Protein AF-A0A9P9GFB1-F1 (afdb_monomer_lite)

Foldseek 3Di:
DVVVVLVVLLVVLVVLLVVLCCLLPVVFVPWDWDWDDDPQKIKIWIWTDDPPDDDDTDIDIDIDNDSNVRSVVSSVVSVVVSCVVVVD

Sequence (88 aa):
MAAIDNLEQAVRLKELVEMNLEALYASLPNTKLFVCKRGELYVAAVATPHTCGHGSVLLKSIERSTAEGALESLLEETAKELTKEMNF

Structure (mmCIF, N/CA/C/O backbone):
data_AF-A0A9P9GFB1-F1
#
_entry.id   AF-A0A9P9GFB1-F1
#
loop_
_atom_site.group_PDB
_atom_site.id
_atom_site.type_symbol
_atom_site.label_atom_id
_atom_site.label_alt_id
_atom_site.label_comp_id
_atom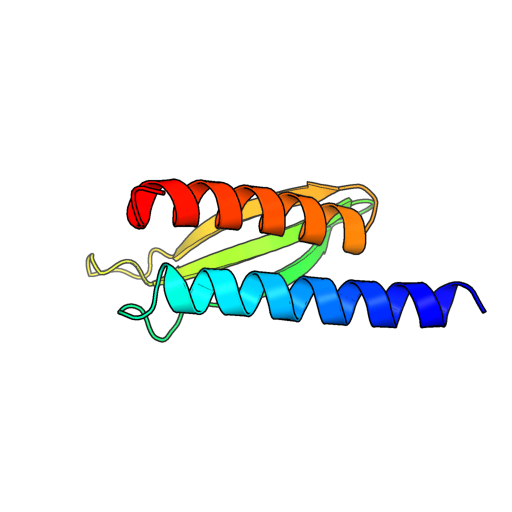_site.label_asym_id
_atom_site.label_entity_id
_atom_site.label_seq_id
_atom_site.pdbx_PDB_ins_code
_atom_site.Cartn_x
_atom_site.Cartn_y
_atom_site.Cartn_z
_atom_site.occupancy
_atom_site.B_iso_or_equiv
_atom_site.auth_seq_id
_atom_site.auth_comp_id
_atom_site.auth_asym_id
_atom_site.auth_atom_id
_atom_site.pdbx_PDB_model_num
ATOM 1 N N . MET A 1 1 ? 20.902 -10.822 -11.945 1.00 50.03 1 MET A N 1
ATOM 2 C CA . MET A 1 1 ? 20.896 -10.521 -10.498 1.00 50.03 1 MET A CA 1
ATOM 3 C C . MET A 1 1 ? 19.861 -9.462 -10.136 1.00 50.03 1 MET A C 1
ATOM 5 O O . MET A 1 1 ? 19.002 -9.797 -9.345 1.00 50.03 1 MET A O 1
ATOM 9 N N . ALA A 1 2 ? 19.797 -8.306 -10.810 1.00 53.94 2 ALA A N 1
ATOM 10 C CA . ALA A 1 2 ? 18.849 -7.222 -10.484 1.00 53.94 2 ALA A CA 1
ATOM 11 C C . ALA A 1 2 ? 17.347 -7.593 -10.369 1.00 53.94 2 ALA A C 1
ATOM 13 O O . ALA A 1 2 ? 16.636 -7.016 -9.560 1.00 53.94 2 ALA A O 1
ATOM 14 N N . ALA A 1 3 ? 16.837 -8.552 -11.150 1.00 56.56 3 ALA A N 1
ATOM 15 C CA . ALA A 1 3 ? 15.409 -8.902 -11.113 1.00 56.56 3 ALA A CA 1
ATOM 16 C C . ALA A 1 3 ? 14.972 -9.634 -9.825 1.00 56.56 3 ALA A C 1
ATOM 18 O O . ALA A 1 3 ? 13.796 -9.589 -9.479 1.00 56.56 3 ALA A O 1
ATOM 19 N N . ILE A 1 4 ? 15.899 -10.316 -9.141 1.00 57.72 4 ILE A N 1
ATOM 20 C CA . ILE A 1 4 ? 15.612 -11.039 -7.890 1.00 57.72 4 ILE A CA 1
ATOM 21 C C . ILE A 1 4 ? 15.636 -10.057 -6.715 1.00 57.72 4 ILE A C 1
ATOM 23 O O . ILE A 1 4 ? 14.707 -10.054 -5.915 1.00 57.72 4 ILE A O 1
ATOM 27 N N . ASP A 1 5 ? 16.628 -9.163 -6.684 1.00 61.84 5 ASP A N 1
ATOM 28 C CA . ASP A 1 5 ? 16.755 -8.120 -5.656 1.00 61.84 5 ASP A CA 1
ATOM 29 C C . ASP A 1 5 ? 15.530 -7.182 -5.651 1.00 61.84 5 ASP A C 1
ATOM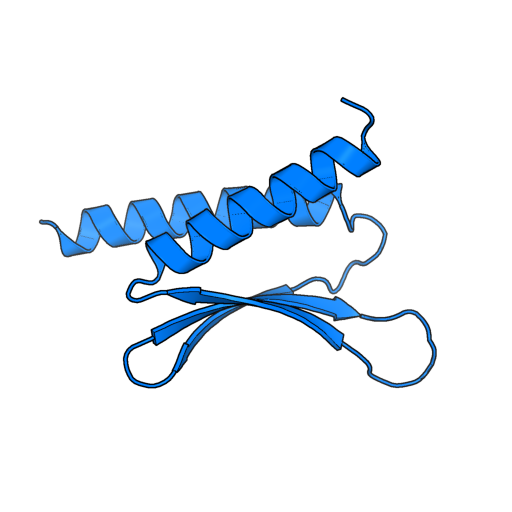 31 O O . ASP A 1 5 ? 14.987 -6.847 -4.598 1.00 61.84 5 ASP A O 1
ATOM 35 N N . ASN A 1 6 ? 15.025 -6.841 -6.841 1.00 68.94 6 ASN A N 1
ATOM 36 C CA . ASN A 1 6 ? 13.812 -6.037 -7.012 1.00 68.94 6 ASN A CA 1
ATOM 37 C C . ASN A 1 6 ? 12.547 -6.745 -6.491 1.00 68.94 6 ASN A C 1
ATOM 39 O O . ASN A 1 6 ? 11.670 -6.114 -5.900 1.00 68.94 6 ASN A O 1
ATOM 43 N N . LEU A 1 7 ? 12.456 -8.070 -6.661 1.00 73.56 7 LEU A N 1
ATOM 44 C CA . LEU A 1 7 ? 11.326 -8.848 -6.154 1.00 73.56 7 LEU A CA 1
ATOM 45 C C . LEU A 1 7 ? 11.339 -8.916 -4.623 1.00 73.56 7 LEU A C 1
ATOM 47 O O . LEU A 1 7 ? 10.297 -8.726 -4.000 1.00 73.56 7 LEU A O 1
ATOM 51 N N . GLU A 1 8 ? 12.504 -9.147 -4.012 1.00 82.56 8 GLU A N 1
ATOM 52 C CA . GLU A 1 8 ? 12.640 -9.141 -2.551 1.00 82.56 8 GLU A CA 1
ATOM 53 C C . GLU A 1 8 ? 12.273 -7.779 -1.949 1.00 82.56 8 GLU A C 1
ATOM 55 O O . GLU A 1 8 ? 11.569 -7.718 -0.938 1.00 82.56 8 GLU A O 1
ATOM 60 N N . GLN A 1 9 ? 12.691 -6.682 -2.587 1.00 83.81 9 GLN A N 1
ATOM 61 C CA . GLN A 1 9 ? 12.319 -5.333 -2.163 1.00 83.81 9 GLN A CA 1
ATOM 62 C C . GLN A 1 9 ? 10.807 -5.100 -2.270 1.00 83.81 9 GLN A C 1
ATOM 64 O O . GLN A 1 9 ? 10.195 -4.626 -1.312 1.00 83.81 9 GLN A O 1
ATOM 69 N N . ALA A 1 10 ? 10.184 -5.473 -3.390 1.00 79.88 10 ALA A N 1
ATOM 70 C CA . ALA A 1 10 ? 8.742 -5.334 -3.576 1.00 79.88 10 ALA A CA 1
ATOM 71 C C . ALA A 1 10 ? 7.937 -6.139 -2.539 1.00 79.88 10 ALA A C 1
ATOM 73 O O . ALA A 1 10 ? 6.927 -5.650 -2.032 1.00 79.88 10 ALA A O 1
ATOM 74 N N . VAL A 1 11 ? 8.398 -7.344 -2.179 1.00 86.31 11 VAL A N 1
ATOM 75 C CA . VAL A 1 11 ? 7.780 -8.166 -1.125 1.00 86.31 11 VAL A CA 1
ATOM 76 C C . VAL A 1 11 ? 7.874 -7.473 0.235 1.00 86.31 11 VAL A C 1
ATOM 78 O O . VAL A 1 11 ? 6.854 -7.323 0.901 1.00 86.31 11 VAL A O 1
ATOM 81 N N . ARG A 1 12 ? 9.053 -6.969 0.620 1.00 89.62 12 ARG A N 1
ATOM 82 C CA . ARG A 1 12 ? 9.221 -6.248 1.896 1.00 89.62 12 ARG A CA 1
ATOM 83 C C . ARG A 1 12 ? 8.357 -4.992 1.973 1.00 89.62 12 ARG A C 1
ATOM 85 O O . ARG A 1 12 ? 7.753 -4.715 3.005 1.00 89.62 12 ARG A O 1
ATOM 92 N N . LEU A 1 13 ? 8.282 -4.227 0.884 1.00 88.69 13 LEU A N 1
ATOM 93 C CA . LEU A 1 13 ? 7.434 -3.037 0.817 1.00 88.69 13 LEU A CA 1
ATOM 94 C C . LEU A 1 13 ? 5.955 -3.398 0.965 1.00 88.69 13 LEU A C 1
ATOM 96 O O . LEU A 1 13 ? 5.232 -2.724 1.694 1.00 88.69 13 LEU A O 1
ATOM 100 N N . LYS A 1 14 ? 5.512 -4.481 0.318 1.00 87.19 14 LYS A N 1
ATOM 101 C CA . LYS A 1 14 ? 4.149 -5.002 0.457 1.00 87.19 14 LYS A CA 1
ATOM 102 C C . LYS A 1 14 ? 3.828 -5.338 1.918 1.00 87.19 14 LYS A C 1
ATOM 104 O O . LYS A 1 14 ? 2.798 -4.890 2.410 1.00 87.19 14 LYS A O 1
ATOM 109 N N . GLU A 1 15 ? 4.711 -6.061 2.605 1.00 89.69 15 GLU A N 1
ATOM 110 C CA . GLU A 1 15 ? 4.535 -6.435 4.018 1.00 89.69 15 GLU A CA 1
ATOM 111 C C . GLU A 1 15 ? 4.434 -5.205 4.934 1.00 89.69 15 GLU A C 1
ATOM 113 O O . GLU A 1 15 ? 3.561 -5.142 5.797 1.00 89.69 15 GLU A O 1
ATOM 118 N N . LEU A 1 16 ? 5.280 -4.189 4.721 1.00 88.38 16 LEU A N 1
ATOM 119 C CA . LEU A 1 16 ? 5.231 -2.934 5.483 1.00 88.38 16 LEU A CA 1
ATOM 120 C C . LEU A 1 16 ? 3.913 -2.178 5.271 1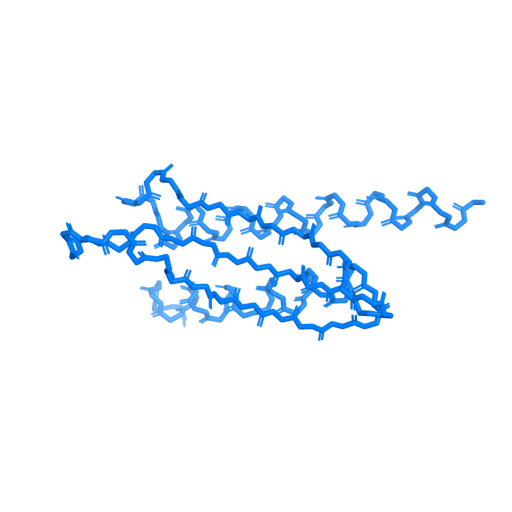.00 88.38 16 LEU A C 1
ATOM 122 O O . LEU A 1 16 ? 3.330 -1.670 6.230 1.00 88.38 16 LEU A O 1
ATOM 126 N N . VAL A 1 17 ? 3.428 -2.119 4.027 1.00 86.94 17 VAL A N 1
ATOM 127 C CA . VAL A 1 17 ? 2.128 -1.510 3.721 1.00 86.94 17 VAL A CA 1
ATOM 128 C C . VAL A 1 17 ? 1.012 -2.288 4.415 1.00 86.94 17 VAL A C 1
ATOM 130 O O . VAL A 1 17 ? 0.160 -1.676 5.048 1.00 86.94 17 VAL A O 1
ATOM 133 N N . GLU A 1 18 ? 1.023 -3.620 4.346 1.00 88.12 18 GLU A N 1
ATOM 134 C CA . GLU A 1 18 ? 0.011 -4.465 4.993 1.00 88.12 18 GLU A CA 1
ATOM 135 C C . GLU A 1 18 ? -0.026 -4.256 6.516 1.00 88.12 18 GLU A C 1
ATOM 137 O O . GLU A 1 18 ? -1.113 -4.074 7.058 1.00 88.12 18 GLU A O 1
ATOM 142 N N . MET A 1 19 ? 1.124 -4.138 7.191 1.00 87.94 19 MET A N 1
ATOM 143 C CA . MET A 1 19 ? 1.170 -3.812 8.626 1.00 87.94 19 MET A CA 1
ATOM 144 C C . MET A 1 19 ? 0.564 -2.437 8.950 1.00 87.94 19 MET A C 1
ATOM 146 O O . MET A 1 19 ? -0.191 -2.305 9.915 1.00 87.94 19 MET A O 1
ATOM 150 N N . ASN A 1 20 ? 0.846 -1.408 8.141 1.00 85.19 20 ASN A N 1
ATOM 151 C CA . ASN A 1 20 ? 0.231 -0.089 8.328 1.00 85.19 20 ASN A CA 1
ATOM 152 C C . ASN A 1 20 ? -1.290 -0.141 8.136 1.00 85.19 20 ASN A C 1
ATOM 154 O O . ASN A 1 20 ? -2.029 0.516 8.867 1.00 85.19 20 ASN A O 1
ATOM 158 N N . LEU A 1 21 ? -1.763 -0.920 7.160 1.00 83.94 21 LEU A N 1
ATOM 159 C CA . LEU A 1 21 ? -3.189 -1.097 6.897 1.00 83.94 21 LEU A CA 1
ATOM 160 C C . LEU A 1 21 ? -3.894 -1.846 8.018 1.00 83.94 21 LEU A C 1
ATOM 162 O O . LEU A 1 21 ? -4.990 -1.450 8.399 1.00 83.94 21 LEU A O 1
ATOM 166 N N . GLU A 1 22 ? -3.278 -2.894 8.560 1.00 84.56 22 GLU A N 1
ATOM 167 C CA . GLU A 1 22 ? -3.800 -3.598 9.730 1.00 84.56 22 GLU A CA 1
ATOM 168 C C . GLU A 1 22 ? -3.919 -2.662 10.933 1.00 84.56 22 GLU A C 1
ATOM 170 O O . GLU A 1 22 ? -4.929 -2.695 11.630 1.00 84.56 22 GLU A O 1
ATOM 175 N N . ALA A 1 23 ? -2.941 -1.779 11.147 1.00 82.94 23 ALA A N 1
ATOM 176 C CA . ALA A 1 23 ? -2.988 -0.803 12.230 1.00 82.94 23 ALA A CA 1
ATOM 177 C C . ALA A 1 23 ? -4.074 0.273 12.016 1.00 82.94 23 ALA A C 1
ATOM 179 O O . ALA A 1 23 ? -4.835 0.569 12.936 1.00 82.94 23 ALA A O 1
ATOM 180 N N . LEU A 1 24 ? -4.182 0.829 10.803 1.00 77.56 24 LEU A N 1
ATOM 181 C CA . LEU A 1 24 ? -5.165 1.863 10.444 1.00 77.56 24 LEU A CA 1
ATOM 182 C C . LEU A 1 24 ? -6.604 1.342 10.398 1.00 77.56 24 LEU A C 1
ATOM 184 O O . LEU A 1 24 ? -7.548 2.032 10.780 1.00 77.56 24 LEU A O 1
ATOM 188 N N . TYR A 1 25 ? -6.776 0.127 9.889 1.00 76.81 25 TYR A N 1
ATOM 189 C CA . TYR A 1 25 ? -8.067 -0.441 9.525 1.00 76.81 25 TYR A CA 1
ATOM 190 C C . TYR A 1 25 ? -8.343 -1.753 10.262 1.00 76.81 25 TYR A C 1
ATOM 192 O O . TYR A 1 25 ? -9.071 -2.599 9.746 1.00 76.81 25 TYR A O 1
ATOM 200 N N . ALA A 1 26 ? -7.823 -1.916 11.484 1.00 74.00 26 ALA A N 1
ATOM 201 C CA . ALA A 1 26 ? -8.038 -3.101 12.325 1.00 74.00 26 ALA A CA 1
ATOM 202 C C . ALA A 1 26 ? -9.526 -3.481 12.472 1.00 74.00 26 ALA A C 1
ATOM 204 O O . ALA A 1 26 ? -9.877 -4.650 12.616 1.00 74.00 26 ALA A O 1
ATOM 205 N N . SER A 1 27 ? -10.418 -2.487 12.420 1.00 70.19 27 SER A N 1
ATOM 206 C CA . SER A 1 27 ? -11.874 -2.649 12.497 1.00 70.19 27 SER A CA 1
ATOM 207 C C . SER A 1 27 ? -12.554 -2.973 11.155 1.00 70.19 27 SER A C 1
ATOM 209 O O . SER A 1 27 ? -13.754 -3.251 11.135 1.00 70.19 27 SER A O 1
ATOM 211 N N . LEU A 1 28 ? -11.816 -2.968 10.038 1.00 73.19 28 LEU A N 1
ATOM 212 C CA . LEU A 1 28 ? -12.294 -3.237 8.677 1.00 73.19 28 LEU A CA 1
ATOM 213 C C . LEU A 1 28 ? -11.578 -4.474 8.087 1.00 73.19 28 LEU A C 1
ATOM 215 O O . LEU A 1 28 ? -10.638 -4.342 7.297 1.00 73.19 28 LEU A O 1
ATOM 219 N N . PRO A 1 29 ? -12.056 -5.696 8.396 1.00 65.25 29 PRO A N 1
ATOM 220 C CA . PRO A 1 29 ? -11.350 -6.955 8.117 1.00 65.25 29 PRO A CA 1
ATOM 221 C C . PRO A 1 29 ? -11.211 -7.320 6.630 1.00 65.25 29 PRO A C 1
ATOM 223 O O . PRO A 1 29 ? -10.531 -8.285 6.301 1.00 65.25 29 PRO A O 1
ATOM 226 N N . ASN A 1 30 ? -11.841 -6.573 5.716 1.00 76.00 30 ASN A N 1
ATOM 227 C CA . ASN A 1 30 ? -11.745 -6.815 4.271 1.00 76.00 30 ASN A CA 1
ATOM 228 C C . ASN A 1 30 ? -10.931 -5.741 3.537 1.00 76.00 30 ASN A C 1
ATOM 230 O O . ASN A 1 30 ? -11.131 -5.541 2.337 1.00 76.00 30 ASN A O 1
ATOM 234 N N . THR A 1 31 ? -10.042 -5.042 4.243 1.00 79.44 31 THR A N 1
ATOM 235 C CA . THR A 1 31 ? -9.081 -4.139 3.607 1.00 79.44 31 THR A CA 1
ATOM 236 C C . THR A 1 31 ? -8.113 -4.944 2.742 1.00 79.44 31 THR A C 1
ATOM 238 O O . THR A 1 31 ? -7.531 -5.920 3.209 1.00 79.44 31 THR A O 1
ATOM 241 N N . LYS A 1 32 ? -7.959 -4.579 1.466 1.00 82.62 32 LYS A N 1
ATOM 242 C CA . LYS A 1 32 ? -7.098 -5.301 0.517 1.00 82.62 32 LYS A CA 1
ATOM 243 C C . LYS A 1 32 ? -6.115 -4.373 -0.179 1.00 82.62 32 LYS A C 1
ATOM 245 O O . LYS A 1 32 ? -6.510 -3.340 -0.714 1.00 82.62 32 LYS A O 1
ATOM 250 N N . LEU A 1 33 ? -4.854 -4.794 -0.217 1.00 85.12 33 LEU A N 1
ATOM 251 C CA . LEU A 1 33 ? -3.802 -4.194 -1.027 1.00 85.12 33 LEU A CA 1
ATOM 252 C C . LEU A 1 33 ? -3.794 -4.825 -2.425 1.00 85.12 33 LEU A C 1
ATOM 254 O O . LEU A 1 33 ? -3.850 -6.045 -2.576 1.00 85.12 33 LEU A O 1
ATOM 258 N N . PHE A 1 34 ? -3.677 -3.989 -3.448 1.00 85.31 34 PHE A N 1
ATOM 259 C CA . PHE A 1 34 ? -3.545 -4.391 -4.839 1.00 85.31 34 PHE A CA 1
ATOM 260 C C . PHE A 1 34 ? -2.343 -3.704 -5.467 1.00 85.31 34 PHE A C 1
ATOM 262 O O . PHE A 1 34 ? -2.114 -2.516 -5.252 1.00 85.31 34 PHE A O 1
ATOM 269 N N . VAL A 1 35 ? -1.617 -4.445 -6.298 1.00 86.44 35 VAL A N 1
ATOM 270 C CA . VAL A 1 35 ? -0.604 -3.892 -7.193 1.00 86.44 35 VAL A CA 1
ATOM 271 C C . VAL A 1 35 ? -0.920 -4.389 -8.592 1.00 86.44 35 VAL A C 1
ATOM 273 O O . VAL A 1 35 ? -1.024 -5.596 -8.813 1.00 86.44 35 VAL A O 1
ATOM 276 N N . CYS A 1 36 ? -1.112 -3.478 -9.540 1.00 86.25 36 CYS A N 1
ATOM 277 C CA . CYS A 1 36 ? -1.386 -3.838 -10.926 1.00 86.25 36 CYS A CA 1
ATOM 278 C C . CYS A 1 36 ? -0.576 -2.984 -11.900 1.00 86.25 36 CYS A C 1
ATOM 280 O O . CYS A 1 36 ? -0.181 -1.860 -11.598 1.00 86.25 36 CYS A O 1
ATOM 282 N N . LYS A 1 37 ? -0.324 -3.530 -13.091 1.00 88.56 37 LYS A N 1
ATOM 283 C CA . LYS A 1 37 ? 0.273 -2.793 -14.205 1.00 88.56 37 LYS A CA 1
ATOM 284 C C . LYS A 1 37 ? -0.841 -2.227 -15.089 1.00 88.56 37 LYS A C 1
ATOM 286 O O . LYS A 1 37 ? -1.716 -2.971 -15.529 1.00 88.56 37 LYS A O 1
ATOM 291 N N . ARG A 1 38 ? -0.795 -0.927 -15.370 1.00 85.38 38 ARG A N 1
ATOM 292 C CA . ARG A 1 38 ? -1.723 -0.184 -16.230 1.00 85.38 38 ARG A CA 1
ATOM 293 C C . ARG A 1 38 ? -0.926 0.538 -17.320 1.00 85.38 38 ARG A C 1
ATOM 295 O O . ARG A 1 38 ? -0.427 1.641 -17.115 1.00 85.38 38 ARG A O 1
ATOM 302 N N . GLY A 1 39 ? -0.803 -0.090 -18.489 1.00 90.25 39 GLY A N 1
ATOM 303 C CA . GLY A 1 39 ? 0.072 0.409 -19.557 1.00 90.25 39 GLY A CA 1
ATOM 304 C C . GLY A 1 39 ? 1.535 0.402 -19.108 1.00 90.25 39 GLY A C 1
ATOM 305 O O . GLY A 1 39 ? 2.029 -0.631 -18.662 1.00 90.25 39 GLY A O 1
ATOM 306 N N . GLU A 1 40 ? 2.200 1.554 -19.182 1.00 90.31 40 GLU A N 1
ATOM 307 C CA . GLU A 1 40 ? 3.591 1.743 -18.732 1.00 90.31 40 GLU A CA 1
ATOM 308 C C . GLU A 1 40 ? 3.717 2.084 -17.235 1.00 90.31 40 GLU A C 1
ATOM 310 O O . GLU A 1 40 ? 4.819 2.301 -16.739 1.00 90.31 40 GLU A O 1
ATOM 315 N N . LEU A 1 41 ? 2.599 2.146 -16.505 1.00 89.06 41 LEU A N 1
ATOM 316 C CA . LEU A 1 41 ? 2.574 2.503 -15.089 1.00 89.06 41 LEU A CA 1
ATOM 317 C C . LEU A 1 41 ? 2.238 1.298 -14.213 1.00 89.06 41 LEU A C 1
ATOM 319 O O . LEU A 1 41 ? 1.505 0.391 -14.609 1.00 89.06 41 LEU A O 1
ATOM 323 N N . TYR A 1 42 ? 2.741 1.327 -12.988 1.00 88.44 42 TYR A N 1
ATOM 324 C CA . TYR A 1 42 ? 2.329 0.469 -11.890 1.00 88.44 42 TYR A CA 1
ATOM 325 C C . TYR A 1 42 ? 1.461 1.269 -10.932 1.00 88.44 42 TYR A C 1
ATOM 327 O O . TYR A 1 42 ? 1.763 2.420 -10.617 1.00 88.44 42 TYR A O 1
ATOM 335 N N . VAL A 1 43 ? 0.387 0.641 -10.470 1.00 86.25 43 VAL A N 1
ATOM 336 C CA . VAL A 1 43 ? -0.582 1.218 -9.548 1.00 86.25 43 VAL A CA 1
ATOM 337 C C . VAL A 1 43 ? -0.595 0.372 -8.287 1.00 86.25 43 VAL A C 1
ATOM 339 O O . VAL A 1 43 ? -0.896 -0.819 -8.356 1.00 86.25 43 VAL A O 1
ATOM 342 N N . ALA A 1 44 ? -0.284 0.983 -7.147 1.00 87.00 44 ALA A N 1
ATOM 343 C CA . ALA A 1 44 ? -0.501 0.392 -5.832 1.00 87.00 44 ALA A CA 1
ATOM 344 C C . ALA A 1 44 ? -1.761 1.016 -5.229 1.00 87.00 44 ALA A C 1
ATOM 346 O O . ALA A 1 44 ? -1.898 2.242 -5.230 1.00 87.00 44 ALA A O 1
ATOM 347 N N . ALA A 1 45 ? -2.695 0.191 -4.761 1.00 85.62 45 ALA A N 1
ATOM 348 C CA . ALA A 1 45 ? -3.988 0.649 -4.276 1.00 85.62 45 ALA A CA 1
ATOM 349 C C . ALA A 1 45 ? -4.471 -0.113 -3.043 1.00 85.62 45 ALA A C 1
ATOM 351 O O . ALA A 1 45 ? -4.279 -1.320 -2.929 1.00 85.62 45 ALA A O 1
ATOM 352 N N . VAL A 1 46 ? -5.162 0.596 -2.157 1.00 84.06 46 VAL A N 1
ATOM 353 C CA . VAL A 1 46 ? -5.814 0.039 -0.969 1.00 84.06 46 VAL A CA 1
ATOM 354 C C . VAL A 1 46 ? -7.309 0.168 -1.149 1.00 84.06 46 VAL A C 1
ATOM 356 O O . VAL A 1 46 ? -7.798 1.255 -1.439 1.00 84.06 46 VAL A O 1
ATOM 359 N N . ALA A 1 47 ? -8.013 -0.939 -0.970 1.00 81.56 47 ALA A N 1
ATOM 360 C CA . ALA A 1 47 ? -9.460 -1.025 -0.994 1.00 81.56 47 ALA A CA 1
ATOM 361 C C . ALA A 1 47 ? -9.976 -1.282 0.416 1.00 81.56 47 ALA A C 1
ATOM 363 O O . ALA A 1 47 ? -9.689 -2.343 0.969 1.00 81.56 47 ALA A O 1
ATOM 364 N N . THR A 1 48 ? -10.775 -0.374 0.971 1.00 75.25 48 THR A N 1
ATOM 365 C CA . THR A 1 48 ? -11.492 -0.618 2.230 1.00 75.25 48 THR A CA 1
ATOM 366 C C . THR A 1 48 ? -12.999 -0.723 1.973 1.00 75.25 48 THR A C 1
ATOM 368 O O . THR A 1 48 ? -13.542 0.039 1.165 1.00 75.25 48 THR A O 1
ATOM 371 N N . PRO A 1 49 ? -13.707 -1.674 2.608 1.00 68.12 49 PRO A N 1
ATOM 372 C CA . PRO A 1 49 ? -15.164 -1.724 2.542 1.00 68.12 49 PRO A CA 1
ATOM 373 C C . PRO A 1 49 ? -15.758 -0.526 3.294 1.00 68.12 49 PRO A C 1
ATOM 375 O O . PRO A 1 49 ? -15.498 -0.347 4.484 1.00 68.12 49 PRO A O 1
ATOM 378 N N . HIS A 1 50 ? -16.583 0.287 2.634 1.00 62.22 50 HIS A N 1
ATOM 379 C CA . HIS A 1 50 ? -17.295 1.358 3.327 1.00 62.22 50 HIS A CA 1
ATOM 380 C C . HIS A 1 50 ? -18.497 0.788 4.094 1.00 62.22 50 HIS A C 1
ATOM 382 O O . HIS A 1 50 ? -19.285 0.003 3.567 1.00 62.22 50 HIS A O 1
ATOM 388 N N . THR A 1 51 ? -18.691 1.235 5.333 1.00 53.69 51 THR A N 1
ATOM 389 C CA . THR A 1 51 ? -19.809 0.838 6.214 1.00 53.69 51 THR A CA 1
ATOM 390 C C . THR A 1 51 ? -21.185 1.342 5.754 1.00 53.69 51 THR A C 1
ATOM 392 O O . THR A 1 51 ? -22.203 1.010 6.359 1.00 53.69 51 THR A O 1
ATOM 395 N N . CYS A 1 52 ? -21.261 2.107 4.662 1.00 47.41 52 CYS A N 1
ATOM 396 C CA . CYS A 1 52 ? -22.495 2.723 4.184 1.00 47.41 52 CYS A CA 1
ATOM 397 C C . CYS A 1 52 ? -23.172 1.864 3.111 1.00 47.41 52 CYS A C 1
ATOM 399 O O . CYS A 1 52 ? -23.166 2.226 1.943 1.00 47.41 52 CYS A O 1
ATOM 401 N N . GLY A 1 53 ? -23.756 0.734 3.515 1.00 44.84 53 GLY A N 1
ATOM 402 C CA . GLY A 1 53 ? -24.912 0.082 2.878 1.00 44.84 53 GLY A CA 1
ATOM 403 C C . GLY A 1 53 ? -24.822 -0.441 1.436 1.00 44.84 53 GLY A C 1
ATOM 404 O O . GLY A 1 53 ? -25.567 -1.361 1.123 1.00 44.84 53 GLY A O 1
ATOM 405 N N . HIS A 1 54 ? -23.982 0.080 0.546 1.00 44.12 54 HIS A N 1
ATOM 406 C CA . HIS A 1 54 ? -23.915 -0.284 -0.871 1.00 44.12 54 HIS A CA 1
ATOM 407 C C . HIS A 1 54 ? -22.467 -0.187 -1.356 1.00 44.12 54 HIS A C 1
ATOM 409 O O . HIS A 1 54 ? -22.048 0.882 -1.778 1.00 44.12 54 HIS A O 1
ATOM 415 N N . GLY A 1 55 ? -21.726 -1.301 -1.310 1.00 51.44 55 GLY A N 1
ATOM 416 C CA . GLY A 1 55 ? -20.632 -1.653 -2.233 1.00 51.44 55 GLY A CA 1
ATOM 417 C C . GLY A 1 55 ? -19.518 -0.639 -2.541 1.00 51.44 55 GLY A C 1
ATOM 418 O O . GLY A 1 55 ? -18.734 -0.898 -3.452 1.00 51.44 55 GLY A O 1
ATOM 419 N N . SER A 1 56 ? -19.424 0.496 -1.851 1.00 47.97 56 SER A N 1
ATOM 420 C CA . SER A 1 56 ? -18.407 1.499 -2.116 1.00 47.97 56 SER A CA 1
ATOM 421 C C . SER A 1 56 ? -17.093 1.029 -1.511 1.00 47.97 56 SER A C 1
ATOM 423 O O . SER A 1 56 ? -16.981 0.727 -0.323 1.00 47.97 56 SER A O 1
ATOM 425 N N . VAL A 1 57 ? -16.097 0.904 -2.378 1.00 57.75 57 VAL A N 1
ATOM 426 C CA . VAL A 1 57 ? -14.717 0.638 -1.997 1.00 57.75 57 VAL A CA 1
ATOM 427 C C . VAL A 1 57 ? -14.012 1.983 -2.006 1.00 57.75 57 VAL A C 1
ATOM 429 O O . VAL A 1 57 ? -13.965 2.636 -3.051 1.00 57.75 57 VAL A O 1
ATOM 432 N N . LEU A 1 58 ? -13.478 2.418 -0.865 1.00 61.59 58 LEU A N 1
ATOM 433 C CA . LEU A 1 58 ? -12.569 3.559 -0.876 1.00 61.59 58 LEU A CA 1
ATOM 434 C C . LEU A 1 58 ? -11.246 3.071 -1.468 1.00 61.59 58 LEU A C 1
ATOM 436 O O . LEU A 1 58 ? -10.609 2.186 -0.899 1.00 61.59 58 LEU A O 1
ATOM 440 N N . LEU A 1 59 ? -10.880 3.613 -2.630 1.00 60.12 59 LEU A N 1
ATOM 441 C CA . LEU A 1 59 ? -9.626 3.315 -3.312 1.00 60.12 59 LEU A CA 1
ATOM 442 C C . LEU A 1 59 ? -8.662 4.484 -3.126 1.00 60.12 59 LEU A C 1
ATOM 444 O O . LEU A 1 59 ? -8.839 5.536 -3.742 1.00 60.12 59 LEU A O 1
ATOM 448 N N . LYS A 1 60 ? -7.621 4.294 -2.314 1.00 73.38 60 LYS A N 1
ATOM 449 C CA . LYS A 1 60 ? -6.434 5.158 -2.362 1.00 73.38 60 LYS A CA 1
ATOM 450 C C . LYS A 1 60 ? -5.437 4.498 -3.301 1.00 73.38 60 LYS A C 1
ATOM 452 O O . LYS A 1 60 ? -5.003 3.388 -3.015 1.00 73.38 60 LYS A O 1
ATOM 457 N N . SER A 1 61 ? -5.117 5.136 -4.427 1.00 81.12 61 SER A N 1
ATOM 458 C CA . SER A 1 61 ? -4.221 4.577 -5.448 1.00 81.12 61 SER A CA 1
ATOM 459 C C . SER A 1 61 ? -3.110 5.543 -5.830 1.00 81.12 61 SER A C 1
ATOM 461 O O . SER A 1 61 ? -3.367 6.737 -5.987 1.00 81.12 61 SER A O 1
ATOM 463 N N . ILE A 1 62 ? -1.903 5.024 -6.047 1.00 86.12 62 ILE A N 1
ATOM 464 C CA . ILE A 1 62 ? -0.748 5.808 -6.491 1.00 86.12 62 ILE A CA 1
ATOM 465 C C . ILE A 1 62 ? -0.114 5.147 -7.707 1.00 86.12 62 ILE A C 1
ATOM 467 O O . ILE A 1 62 ? 0.126 3.940 -7.710 1.00 86.12 62 ILE A O 1
ATOM 471 N N . GLU A 1 63 ? 0.169 5.958 -8.727 1.00 90.00 63 GLU A N 1
ATOM 472 C CA . GLU A 1 63 ? 0.790 5.523 -9.977 1.00 90.00 63 GLU A CA 1
ATOM 473 C C . GLU A 1 63 ? 2.279 5.921 -10.029 1.00 90.00 63 GLU A C 1
ATOM 475 O O . GLU A 1 63 ? 2.652 7.056 -9.692 1.00 90.00 63 GLU A O 1
ATOM 480 N N . ARG A 1 64 ? 3.138 4.989 -10.461 1.00 91.62 64 ARG A N 1
ATOM 481 C CA . ARG A 1 64 ? 4.584 5.180 -10.688 1.00 91.62 64 ARG A CA 1
ATOM 482 C C . ARG A 1 64 ? 5.073 4.362 -11.880 1.00 91.62 64 ARG A C 1
ATOM 484 O O . ARG A 1 64 ? 4.380 3.473 -12.357 1.00 91.62 64 ARG A O 1
ATOM 491 N N . SER A 1 65 ? 6.282 4.647 -12.357 1.00 89.81 65 SER A N 1
ATOM 492 C CA . SER A 1 65 ? 6.930 3.898 -13.445 1.00 89.81 65 SER A CA 1
ATOM 493 C C . SER A 1 65 ? 7.433 2.508 -13.027 1.00 89.81 65 SER A C 1
ATOM 495 O O . SER A 1 65 ? 7.710 1.680 -13.892 1.00 89.81 65 SER A O 1
ATOM 497 N N . THR A 1 66 ? 7.533 2.228 -11.724 1.00 88.62 66 THR A N 1
ATOM 498 C CA . THR A 1 66 ? 7.958 0.933 -11.168 1.00 88.62 66 THR A CA 1
ATOM 499 C C . THR A 1 66 ? 7.005 0.464 -10.067 1.00 88.62 66 THR A C 1
ATOM 501 O O . THR A 1 66 ? 6.322 1.280 -9.438 1.00 88.62 66 THR A O 1
ATOM 504 N N . ALA A 1 67 ? 6.939 -0.852 -9.838 1.00 85.00 67 ALA A N 1
ATOM 505 C CA . ALA A 1 67 ? 6.088 -1.439 -8.802 1.00 85.00 67 ALA A CA 1
ATOM 506 C C . ALA A 1 67 ? 6.568 -1.043 -7.399 1.00 85.00 67 ALA A C 1
ATOM 508 O O . ALA A 1 67 ? 5.759 -0.697 -6.541 1.00 85.00 67 ALA A O 1
ATOM 509 N N . GLU A 1 68 ? 7.885 -1.034 -7.202 1.00 89.31 68 GLU A N 1
ATOM 510 C CA . GLU A 1 68 ? 8.564 -0.631 -5.976 1.00 89.31 68 GLU A CA 1
ATOM 511 C C . GLU A 1 68 ? 8.249 0.826 -5.656 1.00 89.31 68 GLU A C 1
ATOM 513 O O . GLU A 1 68 ? 7.790 1.120 -4.560 1.00 89.31 68 GLU A O 1
ATOM 518 N N . GLY A 1 69 ? 8.366 1.727 -6.636 1.00 88.56 69 GLY A N 1
ATOM 519 C CA . GLY A 1 69 ? 8.060 3.138 -6.423 1.00 88.56 69 GLY A CA 1
ATOM 520 C C . GLY A 1 69 ? 6.588 3.366 -6.070 1.00 88.56 69 GLY A C 1
ATOM 521 O O . GLY A 1 69 ? 6.271 4.234 -5.249 1.00 88.56 69 GLY A O 1
ATOM 522 N N . ALA A 1 70 ? 5.672 2.605 -6.685 1.00 87.88 70 ALA A N 1
ATOM 523 C CA . ALA A 1 70 ? 4.245 2.682 -6.370 1.00 87.88 70 ALA A CA 1
ATOM 524 C C . ALA A 1 70 ? 3.976 2.229 -4.926 1.00 87.88 70 ALA A C 1
ATOM 526 O O . ALA A 1 70 ? 3.242 2.901 -4.201 1.00 87.88 70 ALA A O 1
ATOM 527 N N . LEU A 1 71 ? 4.611 1.133 -4.499 1.00 88.12 71 LEU A N 1
ATOM 528 C CA . LEU A 1 71 ? 4.530 0.614 -3.135 1.00 88.12 71 LEU A CA 1
ATOM 529 C C . LEU A 1 71 ? 5.185 1.545 -2.105 1.00 88.12 71 LEU A C 1
ATOM 531 O O . LEU A 1 71 ? 4.577 1.794 -1.072 1.00 88.12 71 LEU A O 1
ATOM 535 N N . GLU A 1 72 ? 6.362 2.108 -2.384 1.00 91.25 72 GLU A N 1
ATOM 536 C CA . GLU A 1 72 ? 7.044 3.090 -1.522 1.00 91.25 72 GLU A CA 1
ATOM 537 C C . GLU A 1 72 ? 6.178 4.328 -1.303 1.00 91.25 72 GLU A C 1
ATOM 539 O O . GLU A 1 72 ? 5.967 4.760 -0.173 1.00 91.25 72 GLU A O 1
ATOM 544 N N . SER A 1 73 ? 5.593 4.856 -2.380 1.00 91.06 73 SER A N 1
ATOM 545 C CA . SER A 1 73 ? 4.707 6.017 -2.273 1.00 91.06 73 SER A CA 1
ATOM 546 C C . SER A 1 73 ? 3.456 5.694 -1.450 1.00 91.06 73 SER A C 1
ATOM 548 O O . SER A 1 73 ? 2.969 6.536 -0.698 1.00 91.06 73 SER A O 1
ATOM 550 N N . LEU A 1 74 ? 2.923 4.474 -1.579 1.00 89.56 74 LEU A N 1
ATOM 551 C CA . LEU A 1 74 ? 1.767 4.035 -0.800 1.00 89.56 74 LEU A CA 1
ATOM 552 C C . LEU A 1 74 ? 2.131 3.801 0.671 1.00 89.56 74 LEU A C 1
ATOM 554 O O . LEU A 1 74 ? 1.339 4.119 1.559 1.00 89.56 74 LEU A O 1
ATOM 558 N N . LEU A 1 75 ? 3.336 3.302 0.940 1.00 89.69 75 LEU A N 1
ATOM 559 C CA . LEU A 1 75 ? 3.874 3.150 2.285 1.00 89.69 75 LEU A CA 1
ATOM 560 C C . LEU A 1 75 ? 4.014 4.506 2.981 1.00 89.69 75 LEU A C 1
ATOM 562 O O . LEU A 1 75 ? 3.552 4.651 4.107 1.00 89.69 75 LEU A O 1
ATOM 566 N N . GLU A 1 76 ? 4.577 5.514 2.312 1.00 90.75 76 GLU A N 1
ATOM 567 C CA . GLU A 1 76 ? 4.671 6.872 2.862 1.00 90.75 76 GLU A CA 1
ATOM 568 C C . GLU A 1 76 ? 3.294 7.452 3.192 1.00 90.75 76 GLU A C 1
ATOM 570 O O . GLU A 1 76 ? 3.096 8.074 4.235 1.00 90.75 76 GLU A O 1
ATOM 575 N N . GLU A 1 77 ? 2.327 7.253 2.303 1.00 89.38 77 GLU A N 1
ATOM 576 C CA . GLU A 1 77 ? 0.979 7.773 2.473 1.00 89.38 77 GLU A CA 1
ATOM 577 C C . GLU A 1 77 ? 0.208 7.079 3.602 1.00 89.38 77 GLU A C 1
ATOM 579 O O . GLU A 1 77 ? -0.469 7.758 4.375 1.00 89.38 77 GLU A O 1
ATOM 584 N N . THR A 1 78 ? 0.331 5.756 3.729 1.00 86.38 78 THR A N 1
ATOM 585 C CA . THR A 1 78 ? -0.258 5.003 4.850 1.00 86.38 78 THR A CA 1
ATOM 586 C C . THR A 1 78 ? 0.453 5.309 6.167 1.00 86.38 78 THR A C 1
ATOM 588 O O . THR A 1 78 ? -0.208 5.461 7.188 1.00 86.38 78 THR A O 1
ATOM 591 N N . ALA A 1 79 ? 1.776 5.502 6.163 1.00 87.31 79 ALA A N 1
ATOM 592 C CA . ALA A 1 79 ? 2.527 5.900 7.352 1.00 87.31 79 ALA A CA 1
ATOM 593 C C . ALA A 1 79 ? 2.100 7.288 7.855 1.00 87.31 79 ALA A C 1
ATOM 595 O O . ALA A 1 79 ? 1.855 7.457 9.045 1.00 87.31 79 ALA A O 1
ATOM 596 N N . LYS A 1 80 ? 1.935 8.272 6.958 1.00 88.31 80 LYS A N 1
ATOM 597 C CA . LYS A 1 80 ? 1.438 9.612 7.322 1.00 88.31 80 LYS A CA 1
ATOM 5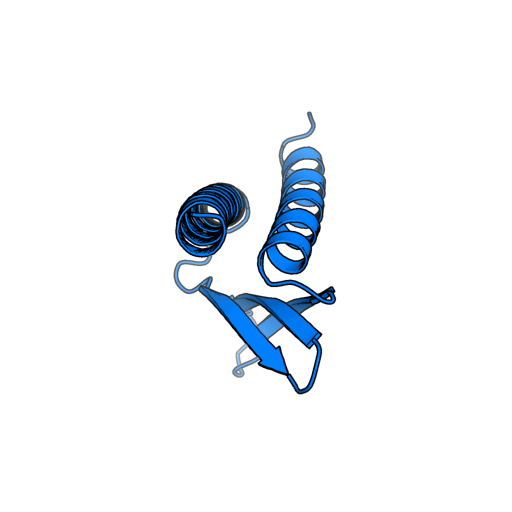98 C C . LYS A 1 80 ? 0.035 9.571 7.921 1.00 88.31 80 LYS A C 1
ATOM 600 O O . LYS A 1 80 ? -0.251 10.342 8.834 1.00 88.31 80 LYS A O 1
ATOM 605 N N . GLU A 1 81 ? -0.854 8.739 7.384 1.00 85.62 81 GLU A N 1
ATOM 606 C CA . GLU A 1 81 ? -2.192 8.544 7.952 1.00 85.62 81 GLU A CA 1
ATOM 607 C C . GLU A 1 81 ? -2.107 7.890 9.332 1.00 85.62 81 GLU A C 1
ATOM 609 O O . GLU A 1 81 ? -2.721 8.386 10.273 1.00 85.62 81 GLU A O 1
ATOM 614 N N . LEU A 1 82 ? -1.274 6.858 9.483 1.00 82.88 82 LEU A N 1
ATOM 615 C CA . LEU A 1 82 ? -1.086 6.162 10.752 1.00 82.88 82 LEU A CA 1
ATOM 616 C C . LEU A 1 82 ? -0.537 7.093 11.840 1.00 82.88 82 LEU A C 1
ATOM 618 O O . LEU A 1 82 ? -1.061 7.106 12.949 1.00 82.88 82 LEU A O 1
ATOM 622 N N . THR A 1 83 ? 0.457 7.928 11.525 1.00 85.19 83 THR A N 1
ATOM 623 C CA . THR A 1 83 ? 0.987 8.935 12.458 1.00 85.19 83 THR A CA 1
ATOM 624 C C . THR A 1 83 ? -0.103 9.897 12.938 1.00 85.19 83 THR A C 1
ATOM 626 O O . THR A 1 83 ? -0.154 10.207 14.127 1.00 85.19 83 THR A O 1
ATOM 629 N N . LYS A 1 84 ? -0.998 10.339 12.042 1.00 84.50 84 LYS A N 1
ATOM 630 C CA . LYS A 1 84 ? -2.110 11.237 12.396 1.00 84.50 84 LYS A CA 1
ATOM 631 C C . LYS A 1 84 ? -3.116 10.566 13.328 1.00 84.50 84 LYS A C 1
ATOM 633 O O . LYS A 1 84 ? -3.500 11.173 14.318 1.00 84.50 84 LYS A O 1
ATOM 638 N N . GLU A 1 85 ? -3.522 9.334 13.027 1.00 79.56 85 GLU A N 1
ATOM 639 C CA . GLU A 1 85 ? -4.485 8.587 13.851 1.00 79.56 85 GLU A CA 1
ATOM 640 C C . GLU A 1 85 ? -3.908 8.224 15.227 1.00 79.56 85 GLU A C 1
ATOM 642 O O . GLU A 1 85 ? -4.606 8.272 16.239 1.00 79.56 85 GLU A O 1
ATOM 647 N N . MET A 1 86 ? -2.613 7.904 15.290 1.00 78.19 86 MET A N 1
ATOM 648 C CA . MET A 1 86 ? -1.937 7.533 16.535 1.00 78.19 86 MET A CA 1
ATOM 649 C C . MET A 1 86 ? -1.478 8.733 17.385 1.00 78.19 86 MET A C 1
ATOM 651 O O . MET A 1 86 ? -0.998 8.515 18.496 1.00 78.19 86 MET A O 1
ATOM 655 N N . ASN A 1 87 ? -1.645 9.977 16.913 1.00 67.44 87 AS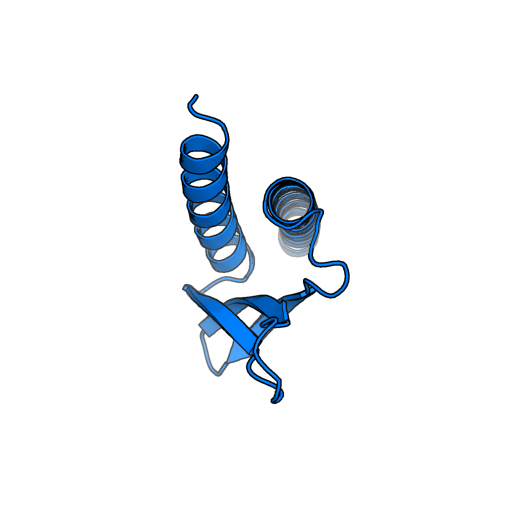N A N 1
ATOM 656 C CA . ASN A 1 87 ? -1.151 11.205 17.563 1.00 67.44 87 ASN A CA 1
ATOM 657 C C . ASN A 1 87 ? 0.343 11.143 17.955 1.00 67.44 87 ASN A C 1
ATOM 659 O O . ASN A 1 87 ? 0.710 11.558 19.058 1.00 67.44 87 ASN A O 1
ATO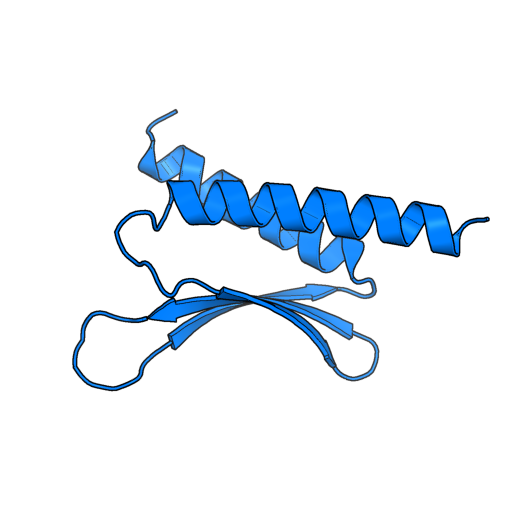M 663 N N . PHE A 1 88 ? 1.189 10.597 17.077 1.00 53.78 88 PHE A N 1
ATOM 664 C CA . PHE A 1 88 ? 2.647 10.635 17.250 1.00 53.78 88 PHE A CA 1
ATOM 665 C C . PHE A 1 88 ? 3.242 12.005 16.903 1.00 53.78 88 PHE A C 1
ATOM 667 O O . PHE A 1 88 ? 2.707 12.678 15.991 1.00 53.78 88 PHE A O 1
#

Organism: Fusarium redolens (NCBI:txid48865)

Radius of gyration: 13.82 Å; chains: 1; bounding box: 46×22×37 Å

Secondary structure (DSSP, 8-state):
-HHHHHHHHHHHHHHHHHHHHHHH-TT-TT-EEEEEEETTEEEEEEEEE-SSSS--EEEEEEEESSHHHHHHHHHHHHHHHHHHHHT-

pLDDT: mean 78.5, std 13.12, range [44.12, 91.62]